Protein AF-A0A1H8BR12-F1 (afdb_monomer)

Secondary structure (DSSP, 8-state):
-----HHHHHHHHHHHHHHHHHHHHHHHHHHHS---SS--HHHHHHHHHHHTTS----EE-SSS--EE-

Radius of gyration: 15.68 Å; Cα contacts (8 Å, |Δi|>4): 37; chains: 1; bounding box: 30×34×39 Å

pLDDT: mean 93.83, std 8.65, range [51.09, 98.56]

Mean predicted aligned error: 4.79 Å

Foldseek 3Di:
DDDQDPVNVVVVVVVCVVCVVVVVVLVCQDVVDDDDDFDDPPNLVSVVVVCPPVPDDWDADPRGRDIDD

Solvent-accessible surface area (backbone atoms only — not comparable to full-atom values): 4329 Å² total; per-residue (Å²): 134,86,81,82,46,74,68,55,54,54,52,51,53,53,56,50,60,72,50,41,66,60,53,53,49,53,53,47,62,43,66,74,60,76,72,77,86,53,71,32,69,69,56,36,50,54,51,54,61,73,51,59,92,71,84,60,74,73,49,72,48,93,88,38,49,48,78,48,104

Structure (mmCIF, N/CA/C/O backbone):
data_AF-A0A1H8BR12-F1
#
_entry.id   AF-A0A1H8BR12-F1
#
loop_
_atom_site.group_PDB
_atom_site.id
_atom_site.type_symbol
_atom_site.label_atom_id
_atom_site.label_alt_id
_atom_site.label_comp_id
_atom_site.label_asym_id
_atom_site.label_entity_id
_atom_site.label_seq_id
_atom_site.pdbx_PDB_ins_code
_atom_site.Cartn_x
_atom_site.Cartn_y
_atom_site.Cartn_z
_atom_site.occupancy
_atom_site.B_iso_or_equiv
_atom_site.auth_seq_id
_atom_site.auth_comp_id
_atom_site.auth_asym_id
_atom_site.auth_atom_id
_atom_site.pdbx_PDB_model_num
ATOM 1 N N . MET A 1 1 ? -14.229 25.504 9.981 1.00 51.09 1 MET A N 1
ATOM 2 C CA . MET A 1 1 ? -13.221 24.927 10.894 1.00 51.09 1 MET A CA 1
ATOM 3 C C . MET A 1 1 ? -13.942 23.886 11.736 1.00 51.09 1 MET A C 1
ATOM 5 O O . MET A 1 1 ? -14.676 24.265 12.636 1.00 51.09 1 MET A O 1
ATOM 9 N N . VAL A 1 2 ? -13.893 22.609 11.345 1.00 63.41 2 VAL A N 1
ATOM 10 C CA . VAL A 1 2 ? -14.577 21.536 12.089 1.00 63.41 2 VAL A CA 1
ATOM 11 C C . VAL A 1 2 ? -13.733 21.241 13.327 1.00 63.41 2 VAL A C 1
ATOM 13 O O . VAL A 1 2 ? -12.551 20.939 13.197 1.00 63.41 2 VAL A O 1
ATOM 16 N N . ALA A 1 3 ? -14.302 21.404 14.519 1.00 67.44 3 ALA A N 1
ATOM 17 C CA . ALA A 1 3 ? -13.637 21.038 15.761 1.00 67.44 3 ALA A CA 1
ATOM 18 C C . ALA A 1 3 ? -13.711 19.512 15.917 1.00 67.44 3 ALA A C 1
ATOM 20 O O . ALA A 1 3 ? -14.778 18.980 16.208 1.00 67.44 3 ALA A O 1
ATOM 21 N N . THR A 1 4 ? -12.602 18.809 15.684 1.00 71.75 4 THR A N 1
ATOM 22 C CA . THR A 1 4 ? -12.510 17.360 15.906 1.00 71.75 4 THR A CA 1
ATOM 23 C C . THR A 1 4 ? -12.634 17.079 17.400 1.00 71.75 4 THR A C 1
ATOM 25 O O . THR A 1 4 ? -11.836 17.586 18.195 1.00 71.75 4 THR A O 1
ATOM 28 N N . SER A 1 5 ? -13.638 16.304 17.807 1.00 82.50 5 SER A N 1
ATOM 29 C CA . SER A 1 5 ? -13.845 15.994 19.220 1.00 82.50 5 SER A CA 1
ATOM 30 C C . SER A 1 5 ? -12.922 14.859 19.689 1.00 82.50 5 SER A C 1
ATOM 32 O O . SER A 1 5 ? -12.434 14.046 18.904 1.00 82.50 5 SER A O 1
ATOM 34 N N . SER A 1 6 ? -12.698 14.766 21.002 1.00 79.50 6 SER A N 1
ATOM 35 C CA . SER A 1 6 ? -11.973 13.638 21.614 1.00 79.50 6 SER A CA 1
ATOM 36 C C . SER A 1 6 ? -12.650 12.286 21.322 1.00 79.50 6 SER A C 1
ATOM 38 O O . SER A 1 6 ? -11.981 11.271 21.116 1.00 79.50 6 SER A O 1
ATOM 40 N N . ALA A 1 7 ? -13.986 12.280 21.228 1.00 80.31 7 ALA A N 1
ATOM 41 C CA . ALA A 1 7 ? -14.758 11.101 20.853 1.00 80.31 7 ALA A CA 1
ATOM 42 C C .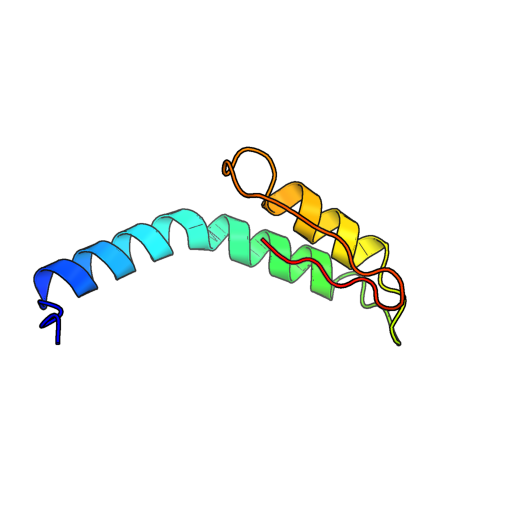 ALA A 1 7 ? -14.490 10.679 19.396 1.00 80.31 7 ALA A C 1
ATOM 44 O O . ALA A 1 7 ? -14.308 9.487 19.137 1.00 80.31 7 ALA A O 1
ATOM 45 N N . ASP A 1 8 ? -14.361 11.642 18.475 1.00 88.44 8 ASP A N 1
ATOM 46 C CA . ASP A 1 8 ? -14.034 11.369 17.069 1.00 88.44 8 ASP A CA 1
ATOM 47 C C . ASP A 1 8 ? -12.632 10.767 16.932 1.00 88.44 8 ASP A C 1
ATOM 49 O O . ASP A 1 8 ? -12.457 9.756 16.252 1.00 88.44 8 ASP A O 1
ATOM 53 N N . LEU A 1 9 ? -11.641 11.306 17.651 1.00 91.94 9 LEU A N 1
ATOM 54 C CA . LEU A 1 9 ? -10.281 10.756 17.654 1.00 91.94 9 LEU A CA 1
ATOM 55 C C . LEU A 1 9 ? -10.234 9.334 18.225 1.00 91.94 9 LEU A C 1
ATOM 57 O O . LEU A 1 9 ? -9.564 8.466 17.665 1.00 91.94 9 LEU A O 1
ATOM 61 N N . SER A 1 10 ? -10.972 9.066 19.306 1.00 92.94 10 SER A N 1
ATOM 62 C CA . SER A 1 10 ? -11.072 7.713 19.866 1.00 92.94 10 SER A CA 1
ATOM 63 C C . SER A 1 10 ? -11.678 6.729 18.863 1.00 92.94 10 SER A C 1
ATOM 65 O O . SER A 1 10 ? -11.195 5.601 18.741 1.00 92.94 10 SER A O 1
ATOM 67 N N . SER A 1 11 ? -12.708 7.150 18.124 1.00 94.88 11 SER A N 1
ATOM 68 C CA . SER A 1 11 ? -13.322 6.322 17.083 1.00 94.88 11 SER A CA 1
ATOM 69 C C . SER A 1 11 ? -12.354 6.038 15.928 1.00 94.88 11 SER A C 1
ATOM 71 O O . SER A 1 11 ? -12.222 4.886 15.519 1.00 94.88 11 SER A O 1
ATOM 73 N N . LEU A 1 12 ? -11.588 7.040 15.487 1.00 94.88 12 LEU A N 1
ATOM 74 C CA . LEU A 1 12 ? -10.594 6.891 14.426 1.00 94.88 12 LEU A CA 1
ATOM 75 C C . LEU A 1 12 ? -9.480 5.913 14.820 1.00 94.88 12 LEU A C 1
ATOM 77 O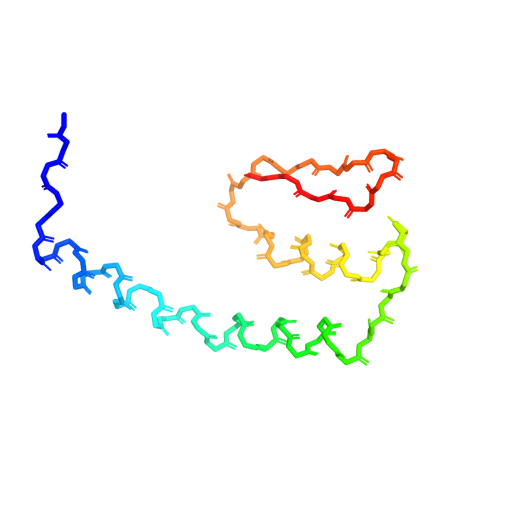 O . LEU A 1 12 ? -9.126 5.036 14.035 1.00 94.88 12 LEU A O 1
ATOM 81 N N . VAL A 1 13 ? -8.963 6.018 16.049 1.00 96.31 13 VAL A N 1
ATOM 82 C CA . VAL A 1 13 ? -7.929 5.103 16.563 1.00 96.31 13 VAL A CA 1
ATOM 83 C C . VAL A 1 13 ? -8.442 3.663 16.618 1.00 96.31 13 VAL A C 1
ATOM 85 O O . VAL A 1 13 ? -7.710 2.741 16.261 1.00 96.31 13 VAL A O 1
ATOM 88 N N . LYS A 1 14 ? -9.704 3.454 17.016 1.00 97.00 14 LYS A N 1
ATOM 89 C CA . LYS A 1 14 ? -10.320 2.118 17.014 1.00 97.00 14 LYS A CA 1
ATOM 90 C C . LYS A 1 14 ? -10.423 1.551 15.600 1.00 97.00 14 LYS A C 1
ATOM 92 O O . LYS A 1 14 ? -10.016 0.413 15.392 1.00 97.00 14 LYS A O 1
ATOM 97 N N . SER A 1 15 ? -10.897 2.335 14.633 1.00 96.25 15 SER A N 1
ATOM 98 C CA . SER A 1 15 ? -10.967 1.905 13.230 1.00 96.25 15 SER A CA 1
ATOM 99 C C . SER A 1 15 ? -9.583 1.588 12.655 1.00 96.25 15 SER A C 1
ATOM 101 O O . SER A 1 15 ? -9.413 0.566 11.996 1.00 96.25 15 SER A O 1
ATOM 103 N N . ALA A 1 16 ? -8.568 2.401 12.964 1.00 96.62 16 ALA A N 1
ATOM 104 C CA . ALA A 1 16 ? -7.189 2.149 12.542 1.00 96.62 16 ALA A CA 1
ATOM 105 C C . ALA A 1 16 ? -6.622 0.846 13.135 1.00 96.62 16 ALA A C 1
ATOM 107 O O . ALA A 1 16 ? -5.908 0.112 12.452 1.00 96.62 16 ALA A O 1
ATOM 108 N N . ALA A 1 17 ? -6.960 0.530 14.389 1.00 97.62 17 ALA A N 1
ATOM 109 C CA . ALA A 1 17 ? -6.540 -0.716 15.025 1.00 97.62 17 ALA A CA 1
ATOM 110 C C . ALA A 1 17 ? -7.139 -1.960 14.344 1.00 97.62 17 ALA A C 1
ATOM 112 O O . ALA A 1 17 ? -6.476 -2.994 14.308 1.00 97.62 17 ALA A O 1
ATOM 113 N N . LEU A 1 18 ? -8.346 -1.862 13.770 1.00 97.50 18 LEU A N 1
ATOM 114 C CA . LEU A 1 18 ? -8.982 -2.976 13.056 1.00 97.50 18 LEU A CA 1
ATOM 115 C C . LEU A 1 18 ? -8.230 -3.357 11.772 1.00 97.50 18 LEU A C 1
ATOM 117 O O . LEU A 1 18 ? -8.084 -4.541 11.496 1.00 97.50 18 LEU A O 1
ATOM 121 N N . ILE A 1 19 ? -7.707 -2.377 11.028 1.00 96.56 19 ILE A N 1
ATOM 122 C CA . ILE A 1 19 ? -6.981 -2.615 9.762 1.00 96.56 19 ILE A CA 1
ATOM 123 C C . ILE A 1 19 ? -5.469 -2.824 9.948 1.00 96.56 19 ILE A C 1
ATOM 125 O O . ILE A 1 19 ? -4.764 -3.221 9.020 1.00 96.56 19 ILE A O 1
ATOM 129 N N . GLN A 1 20 ? -4.936 -2.557 11.145 1.00 98.25 20 GLN A N 1
ATOM 130 C CA . GLN A 1 20 ? -3.500 -2.638 11.427 1.00 98.25 20 GLN A CA 1
ATOM 131 C C . GLN A 1 20 ? -2.862 -3.991 11.046 1.00 98.25 20 GLN A C 1
ATOM 133 O O . GLN A 1 20 ? -1.771 -3.962 10.467 1.00 98.25 20 GLN A O 1
ATOM 138 N N . PRO A 1 21 ? -3.464 -5.164 11.336 1.00 98.25 21 PRO A N 1
ATOM 139 C CA . PRO A 1 21 ? -2.841 -6.446 11.005 1.00 98.25 21 PRO A CA 1
ATOM 140 C C . PRO A 1 21 ? -2.599 -6.621 9.500 1.00 98.25 21 PRO A C 1
ATOM 142 O O . PRO A 1 21 ? -1.514 -7.045 9.097 1.00 98.25 21 PRO A O 1
ATOM 145 N N . GLU A 1 22 ? -3.571 -6.232 8.676 1.00 97.12 22 GLU A N 1
ATOM 146 C CA . GLU A 1 22 ? -3.496 -6.314 7.214 1.00 97.12 22 GLU A CA 1
ATOM 147 C C . GLU A 1 22 ? -2.454 -5.339 6.656 1.00 97.12 22 GLU A C 1
ATOM 149 O O . GLU A 1 22 ? -1.618 -5.725 5.838 1.00 97.12 22 GLU A O 1
ATOM 154 N N . LEU A 1 23 ? -2.397 -4.109 7.180 1.00 97.50 23 LEU A N 1
ATOM 155 C CA . LEU A 1 23 ? -1.355 -3.141 6.814 1.00 97.50 23 LEU A CA 1
ATOM 156 C C . LEU A 1 23 ? 0.054 -3.631 7.179 1.00 97.50 23 LEU A C 1
ATOM 158 O O . LEU A 1 23 ? 1.005 -3.431 6.419 1.00 97.50 23 LEU A O 1
ATOM 162 N N . VAL A 1 24 ? 0.216 -4.294 8.329 1.00 98.44 24 VAL A N 1
ATOM 163 C CA . VAL A 1 24 ? 1.499 -4.898 8.717 1.00 98.44 24 VAL A CA 1
ATOM 164 C C . VAL A 1 24 ? 1.886 -6.022 7.757 1.00 98.44 24 VAL A C 1
ATOM 166 O O . VAL A 1 24 ? 3.066 -6.111 7.402 1.00 98.44 24 VAL A O 1
ATOM 169 N N . ALA A 1 25 ? 0.930 -6.855 7.338 1.00 98.31 25 ALA 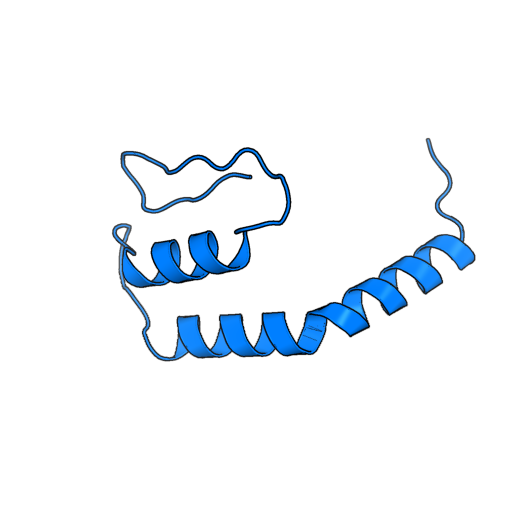A N 1
ATOM 170 C CA . ALA A 1 25 ? 1.161 -7.918 6.364 1.00 98.31 25 ALA A CA 1
ATOM 171 C C . ALA A 1 25 ? 1.575 -7.349 4.998 1.00 98.31 25 ALA A C 1
ATOM 173 O O . ALA A 1 25 ? 2.616 -7.749 4.473 1.00 98.31 25 ALA A O 1
ATOM 174 N N . LEU A 1 26 ? 0.851 -6.347 4.487 1.00 98.19 26 LEU A N 1
ATOM 175 C CA . LEU A 1 26 ? 1.194 -5.652 3.244 1.00 98.19 26 LEU A CA 1
ATOM 176 C C . LEU A 1 26 ? 2.601 -5.046 3.313 1.00 98.19 26 LEU A C 1
ATOM 178 O O . LEU A 1 26 ? 3.423 -5.279 2.429 1.00 98.19 26 LEU A O 1
ATOM 182 N N . ARG A 1 27 ? 2.924 -4.330 4.399 1.00 98.25 27 ARG A N 1
ATOM 183 C CA . ARG A 1 27 ? 4.263 -3.756 4.603 1.00 98.25 27 ARG A CA 1
ATOM 184 C C . ARG A 1 27 ? 5.348 -4.828 4.530 1.00 98.25 27 ARG A C 1
ATOM 186 O O . ARG A 1 27 ? 6.381 -4.580 3.913 1.00 98.25 27 ARG A O 1
ATOM 193 N N . ARG A 1 28 ? 5.142 -5.984 5.173 1.00 98.56 28 ARG A N 1
ATOM 194 C CA . ARG A 1 28 ? 6.107 -7.094 5.146 1.00 98.56 28 ARG A CA 1
ATOM 195 C C . ARG A 1 28 ? 6.282 -7.634 3.729 1.00 98.56 28 ARG A C 1
ATOM 197 O O . ARG A 1 28 ? 7.416 -7.691 3.282 1.00 98.56 28 ARG A O 1
ATOM 204 N N . ALA A 1 29 ? 5.191 -7.911 3.018 1.00 98.31 29 ALA A N 1
ATOM 205 C CA . ALA A 1 29 ? 5.237 -8.411 1.643 1.00 98.31 29 ALA A CA 1
ATOM 206 C C . ALA A 1 29 ? 5.925 -7.434 0.671 1.00 98.31 29 ALA A C 1
ATOM 208 O O . ALA A 1 29 ? 6.610 -7.855 -0.258 1.00 98.31 29 ALA A O 1
ATOM 209 N N . VAL A 1 30 ? 5.766 -6.122 0.871 1.00 97.69 30 VAL A N 1
ATOM 210 C CA . VAL A 1 30 ? 6.493 -5.110 0.087 1.00 97.69 30 VAL A CA 1
ATOM 211 C C . VAL A 1 30 ? 7.986 -5.104 0.440 1.00 97.69 30 VAL A C 1
ATOM 213 O O . VAL A 1 30 ? 8.823 -5.087 -0.451 1.00 97.69 30 VAL A O 1
ATOM 216 N N . HIS A 1 31 ? 8.343 -5.149 1.727 1.00 98.00 31 HIS A N 1
ATOM 217 C CA . HIS A 1 31 ? 9.749 -5.091 2.157 1.00 98.00 31 HIS A CA 1
ATOM 218 C C . HIS A 1 31 ? 10.531 -6.396 1.943 1.00 98.00 31 HIS A C 1
ATOM 220 O O . HIS A 1 31 ? 11.758 -6.364 1.950 1.00 98.00 31 HIS A O 1
ATOM 226 N N . GLU A 1 32 ? 9.852 -7.532 1.799 1.00 98.25 32 GLU A N 1
ATOM 227 C CA . GLU A 1 32 ? 10.475 -8.826 1.498 1.00 98.25 32 GLU A CA 1
ATOM 228 C C . GLU A 1 32 ? 10.985 -8.898 0.050 1.00 98.25 32 GLU A C 1
ATOM 230 O O . GLU A 1 32 ? 11.962 -9.589 -0.229 1.00 98.25 32 GLU A O 1
ATOM 235 N N . GLU A 1 33 ? 10.384 -8.118 -0.851 1.00 97.12 33 GLU A N 1
ATOM 236 C CA . GLU A 1 33 ? 10.725 -8.056 -2.274 1.00 97.12 33 GLU A CA 1
ATOM 237 C C . GLU A 1 33 ? 11.038 -6.607 -2.684 1.00 97.12 33 GLU A C 1
ATOM 239 O O . GLU A 1 33 ? 10.251 -5.979 -3.395 1.00 97.12 33 GLU A O 1
ATOM 244 N N . PRO A 1 34 ? 12.156 -6.026 -2.208 1.00 97.06 34 PRO A N 1
ATOM 245 C CA . PRO A 1 34 ? 12.488 -4.643 -2.510 1.00 97.06 34 PRO A CA 1
ATOM 246 C C . PRO A 1 34 ? 12.823 -4.465 -3.997 1.00 97.06 34 PRO A C 1
ATOM 248 O O . PRO A 1 34 ? 13.695 -5.142 -4.541 1.00 97.06 34 PRO A O 1
ATOM 251 N N . GLU A 1 35 ? 12.173 -3.494 -4.631 1.00 97.19 35 GLU A N 1
ATOM 252 C CA . GLU A 1 35 ? 12.424 -3.078 -6.013 1.00 97.19 35 GLU A CA 1
ATOM 253 C C . GLU A 1 35 ? 13.195 -1.744 -6.028 1.00 97.19 35 GLU A C 1
ATOM 255 O O . GLU A 1 35 ? 12.997 -0.882 -5.168 1.00 97.19 35 GLU A O 1
ATOM 260 N N . ILE A 1 36 ? 14.107 -1.563 -6.990 1.00 96.06 36 ILE A N 1
ATOM 261 C CA . ILE A 1 36 ? 14.966 -0.373 -7.096 1.00 96.06 36 ILE A CA 1
ATOM 262 C C . ILE A 1 36 ? 14.603 0.416 -8.353 1.00 96.06 36 ILE A C 1
ATOM 264 O O . ILE A 1 36 ? 14.502 -0.147 -9.438 1.00 96.06 36 ILE A O 1
ATOM 268 N N . GLY A 1 37 ?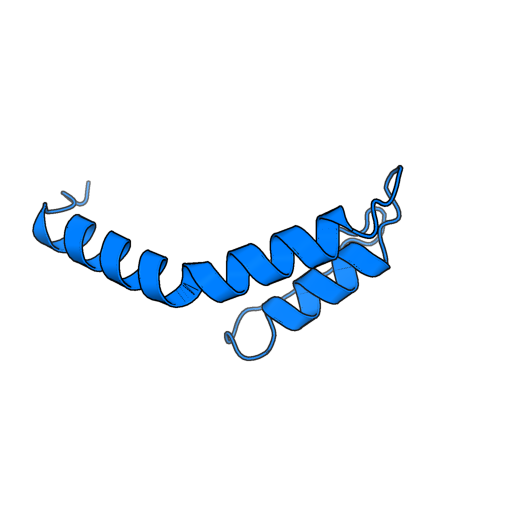 14.508 1.740 -8.228 1.00 94.81 37 GLY A N 1
ATOM 269 C CA . GLY A 1 37 ? 14.221 2.636 -9.347 1.00 94.81 37 GLY A CA 1
ATOM 270 C C . GLY A 1 37 ? 12.760 3.074 -9.373 1.00 94.81 37 GLY A C 1
ATOM 271 O O . GLY A 1 37 ? 12.174 3.328 -8.325 1.00 94.81 37 GLY A O 1
ATOM 272 N N . LEU A 1 38 ? 12.210 3.244 -10.577 1.00 95.62 38 LEU A N 1
ATOM 273 C CA . LEU A 1 38 ? 10.874 3.818 -10.803 1.00 95.62 38 LEU A CA 1
ATOM 274 C C . LEU A 1 38 ? 9.869 2.818 -11.395 1.00 95.62 38 LEU A C 1
ATOM 276 O O . LEU A 1 38 ? 8.681 3.132 -11.472 1.00 95.62 38 LEU A O 1
ATOM 280 N N . ASP A 1 39 ? 10.359 1.646 -11.800 1.00 95.56 39 ASP A N 1
ATOM 281 C CA . ASP A 1 39 ? 9.567 0.519 -12.280 1.00 95.56 39 ASP A CA 1
ATOM 282 C C . ASP A 1 39 ? 9.449 -0.502 -11.142 1.00 95.56 39 ASP A C 1
ATOM 284 O O . ASP A 1 39 ? 10.417 -1.182 -10.805 1.00 95.56 39 ASP A O 1
ATOM 288 N N . LEU A 1 40 ? 8.287 -0.513 -10.490 1.00 96.94 40 LEU A N 1
ATOM 289 C CA . LEU A 1 40 ? 7.979 -1.285 -9.282 1.00 96.94 40 LEU A CA 1
ATOM 290 C C . LEU A 1 40 ? 6.731 -2.168 -9.510 1.00 96.94 40 LEU A C 1
ATOM 292 O O . LEU A 1 40 ? 5.716 -1.993 -8.820 1.00 96.94 40 LEU A O 1
ATOM 296 N N . PRO A 1 41 ? 6.725 -3.050 -10.529 1.00 96.38 41 PRO A N 1
ATOM 297 C CA . PRO A 1 41 ? 5.540 -3.814 -10.912 1.00 96.38 41 PRO A CA 1
ATOM 298 C C . PRO A 1 41 ? 5.011 -4.715 -9.787 1.00 96.38 41 PRO A C 1
ATOM 300 O O . PRO A 1 41 ? 3.793 -4.878 -9.664 1.00 96.38 41 PRO A O 1
ATOM 303 N N . LEU A 1 42 ? 5.879 -5.267 -8.932 1.00 97.81 42 LEU A N 1
ATOM 304 C CA . LEU A 1 42 ? 5.451 -6.141 -7.834 1.00 97.81 42 LEU A CA 1
ATOM 305 C C . LEU A 1 42 ? 4.821 -5.336 -6.695 1.00 97.81 42 LEU A C 1
ATOM 307 O O . LEU A 1 42 ? 3.773 -5.714 -6.162 1.00 97.81 42 LEU A O 1
ATOM 311 N N . THR A 1 43 ? 5.425 -4.204 -6.336 1.00 97.75 43 THR A N 1
ATOM 312 C CA . THR A 1 43 ? 4.881 -3.286 -5.330 1.00 97.75 43 THR A CA 1
ATOM 313 C C . THR A 1 43 ? 3.548 -2.708 -5.793 1.00 97.75 43 THR A C 1
ATOM 315 O O . THR A 1 43 ? 2.584 -2.711 -5.025 1.00 97.75 43 THR A O 1
ATOM 318 N N . GLN A 1 44 ? 3.453 -2.270 -7.052 1.00 97.88 44 GLN A N 1
ATOM 319 C CA . GLN A 1 44 ? 2.207 -1.763 -7.625 1.00 97.88 44 GLN 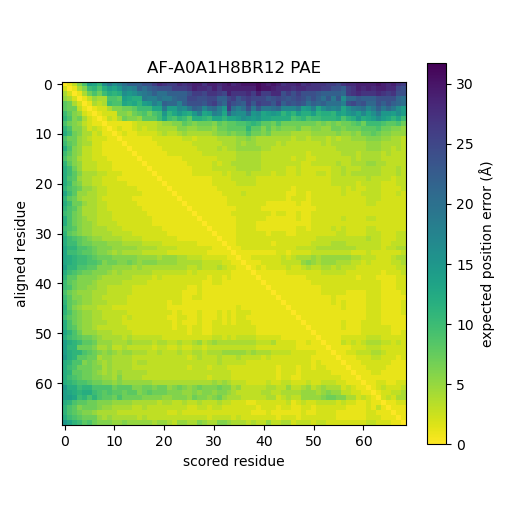A CA 1
ATOM 320 C C . GLN A 1 44 ? 1.097 -2.816 -7.568 1.00 97.88 44 GLN A C 1
ATOM 322 O O . GLN A 1 44 ? -0.001 -2.504 -7.109 1.00 97.88 44 GLN A O 1
ATOM 327 N N . ALA A 1 45 ? 1.376 -4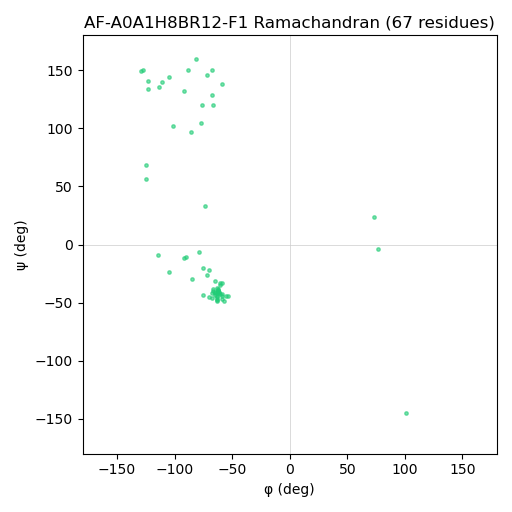.061 -7.965 1.00 97.94 45 ALA A N 1
ATOM 328 C CA . ALA A 1 45 ? 0.390 -5.140 -7.915 1.00 97.94 45 ALA A CA 1
ATOM 329 C C . ALA A 1 45 ? -0.137 -5.387 -6.489 1.00 97.94 45 ALA A C 1
ATOM 331 O O . ALA A 1 45 ? -1.346 -5.518 -6.294 1.00 97.94 45 ALA A O 1
ATOM 332 N N . LYS A 1 46 ? 0.745 -5.380 -5.478 1.00 98.19 46 LYS A N 1
ATOM 333 C CA . LYS A 1 46 ? 0.363 -5.523 -4.059 1.00 98.19 46 LYS A CA 1
ATOM 334 C C . LYS A 1 46 ? -0.529 -4.374 -3.580 1.00 98.19 46 LYS A C 1
ATOM 336 O O . LYS A 1 46 ? -1.485 -4.615 -2.847 1.00 98.19 46 LYS A O 1
ATOM 341 N N . VAL A 1 47 ? -0.240 -3.138 -3.997 1.00 97.38 47 VAL A N 1
ATOM 342 C CA . VAL A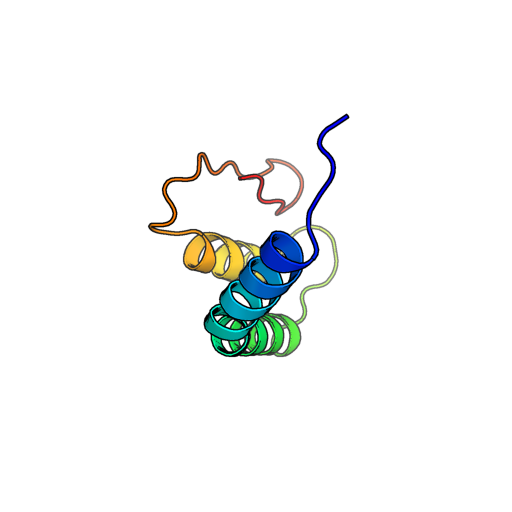 1 47 ? -1.067 -1.965 -3.666 1.00 97.38 47 VAL A CA 1
ATOM 343 C C . VAL A 1 47 ? -2.431 -2.044 -4.351 1.00 97.38 47 VAL A C 1
ATOM 345 O O . VAL A 1 47 ? -3.441 -1.842 -3.686 1.00 97.38 47 VAL A O 1
ATOM 348 N N . LEU A 1 48 ? -2.482 -2.381 -5.643 1.00 98.12 48 LEU A N 1
ATOM 349 C CA . LEU A 1 48 ? -3.743 -2.526 -6.381 1.00 98.12 48 LEU A CA 1
ATOM 350 C C . LEU A 1 48 ? -4.648 -3.591 -5.749 1.00 98.12 48 LEU A C 1
ATOM 352 O O . LEU A 1 48 ? -5.829 -3.330 -5.539 1.00 98.12 48 LEU A O 1
ATOM 356 N N . ALA A 1 49 ? -4.086 -4.742 -5.372 1.00 97.88 49 ALA A N 1
ATOM 357 C CA . ALA A 1 49 ? -4.827 -5.793 -4.677 1.00 97.88 49 ALA A CA 1
ATOM 358 C C . ALA A 1 49 ? -5.367 -5.328 -3.311 1.00 97.88 49 ALA A C 1
ATOM 360 O O . ALA A 1 49 ? -6.492 -5.654 -2.950 1.00 97.88 49 ALA A O 1
ATOM 361 N N . ALA A 1 50 ? -4.599 -4.534 -2.557 1.00 96.88 50 ALA A N 1
ATOM 362 C CA . ALA A 1 50 ? -5.038 -4.013 -1.260 1.00 96.88 50 ALA A CA 1
ATOM 363 C C . ALA A 1 50 ? -6.149 -2.948 -1.362 1.00 96.88 50 ALA A C 1
ATOM 365 O O . ALA A 1 50 ? -6.854 -2.709 -0.383 1.00 96.88 50 ALA A O 1
ATOM 366 N N . LEU A 1 51 ? -6.291 -2.293 -2.519 1.00 96.88 51 LEU A N 1
ATOM 367 C CA . LEU A 1 51 ? -7.330 -1.289 -2.778 1.00 96.88 51 LEU A CA 1
ATOM 368 C C . LEU A 1 51 ? -8.608 -1.887 -3.390 1.00 96.88 51 LEU A C 1
ATOM 370 O O . LEU A 1 51 ? -9.633 -1.203 -3.465 1.00 96.88 51 LEU A O 1
ATOM 374 N N . GLU A 1 52 ? -8.563 -3.143 -3.836 1.00 96.38 52 GLU A N 1
ATOM 375 C CA . GLU A 1 52 ? -9.705 -3.823 -4.440 1.00 96.38 52 GLU A CA 1
ATOM 376 C C . GLU A 1 52 ? -10.897 -3.885 -3.467 1.00 96.38 52 GLU A C 1
ATOM 378 O O . GLU A 1 52 ? -10.754 -4.113 -2.268 1.00 96.38 52 GLU A O 1
ATOM 383 N N . GLY A 1 53 ? -12.109 -3.651 -3.980 1.00 94.31 53 GLY A N 1
ATOM 384 C CA . GLY A 1 53 ? -13.341 -3.730 -3.187 1.00 94.31 53 GLY A CA 1
ATOM 385 C C . GLY A 1 53 ? -13.613 -2.536 -2.262 1.00 94.31 53 GLY A C 1
ATOM 386 O O . GLY A 1 53 ? -14.698 -2.471 -1.685 1.00 94.31 53 GLY A O 1
ATOM 387 N N . LEU A 1 54 ? -12.703 -1.558 -2.162 1.00 95.31 54 LEU A N 1
ATOM 388 C CA . LEU A 1 54 ? -12.899 -0.355 -1.336 1.00 95.31 54 LEU A CA 1
ATOM 389 C C . LEU A 1 54 ? -13.798 0.714 -1.983 1.00 95.31 54 LEU A C 1
ATOM 391 O O . LEU A 1 54 ? -14.136 1.703 -1.337 1.00 95.31 54 LEU A O 1
ATOM 395 N N . GLY A 1 55 ? -14.194 0.530 -3.248 1.00 96.75 55 GLY A N 1
ATOM 396 C CA . GLY A 1 55 ? -15.038 1.482 -3.981 1.00 96.75 55 GLY A CA 1
ATOM 397 C C . GLY A 1 55 ? -14.317 2.770 -4.396 1.00 96.75 55 GLY A C 1
ATOM 398 O O . GLY A 1 55 ? -14.970 3.795 -4.575 1.00 96.75 55 GLY A O 1
ATOM 399 N N . LEU A 1 56 ? -12.987 2.723 -4.520 1.00 97.25 56 LEU A N 1
ATOM 400 C CA . LEU A 1 56 ? -12.142 3.849 -4.924 1.00 97.25 56 LEU A CA 1
ATOM 401 C C . LEU A 1 56 ? -11.990 3.923 -6.448 1.00 97.25 56 LEU A C 1
ATOM 403 O O . LEU A 1 56 ? -11.994 2.897 -7.133 1.00 97.25 56 LEU A O 1
ATOM 407 N N . GLU A 1 57 ? -11.805 5.133 -6.974 1.00 97.81 57 GLU A N 1
ATOM 408 C CA . GLU A 1 57 ? -11.432 5.340 -8.374 1.00 97.81 57 GLU A CA 1
ATOM 409 C C . GLU A 1 57 ? -9.910 5.251 -8.506 1.00 97.81 57 GLU A C 1
ATOM 411 O O . GLU A 1 57 ? -9.182 6.207 -8.249 1.00 97.81 57 GLU A O 1
ATOM 416 N N . VAL A 1 58 ? -9.420 4.071 -8.884 1.00 97.81 58 VAL A N 1
ATOM 417 C CA . VAL A 1 58 ? -7.982 3.796 -8.935 1.00 97.81 58 VAL A CA 1
ATOM 418 C C . VAL A 1 58 ? -7.416 4.091 -10.323 1.00 97.81 58 VAL A C 1
ATOM 420 O O . VAL A 1 58 ? -7.942 3.627 -11.332 1.00 97.81 58 VAL A O 1
ATOM 423 N N . SER A 1 59 ? -6.301 4.819 -10.375 1.00 97.56 59 SER A N 1
ATOM 424 C CA . SER A 1 59 ? -5.514 5.057 -11.593 1.00 97.56 59 SER A CA 1
ATOM 425 C C . SER A 1 59 ? -4.041 4.700 -11.386 1.00 97.56 59 SER A C 1
ATOM 427 O O . SER A 1 59 ? -3.503 4.820 -10.283 1.00 97.56 59 SER A O 1
ATOM 429 N N . VAL A 1 60 ? -3.383 4.275 -12.467 1.00 97.94 60 VAL A N 1
ATOM 430 C CA . VAL A 1 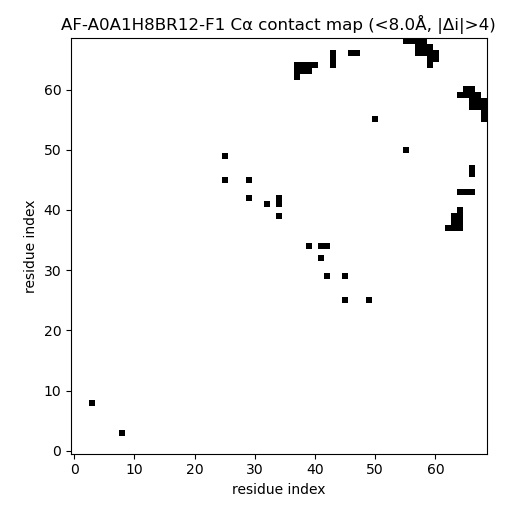60 ? -1.958 3.916 -12.498 1.00 97.94 60 VAL A CA 1
ATOM 431 C C . VAL A 1 60 ? -1.175 4.938 -13.323 1.00 97.94 60 VAL A C 1
ATOM 433 O O . VAL A 1 60 ? -1.644 5.400 -14.361 1.00 97.94 60 VAL A O 1
ATOM 436 N N . GLY A 1 61 ? 0.024 5.296 -12.858 1.00 94.62 61 GLY A N 1
ATOM 437 C CA . GLY A 1 61 ? 0.926 6.188 -13.586 1.00 94.62 61 GLY A CA 1
ATOM 438 C C . GLY A 1 61 ? 1.550 5.535 -14.823 1.00 94.62 61 GLY A C 1
ATOM 439 O O . GLY A 1 61 ? 1.869 4.353 -14.824 1.00 94.62 61 GLY A O 1
ATOM 440 N N . GLU A 1 62 ? 1.775 6.326 -15.874 1.00 89.12 62 GLU A N 1
ATOM 441 C CA . GLU A 1 62 ? 2.336 5.827 -17.143 1.00 89.12 62 GLU A CA 1
ATOM 442 C C . GLU A 1 62 ? 3.873 5.761 -17.159 1.00 89.12 62 GLU A C 1
ATOM 444 O O . GLU A 1 62 ? 4.460 4.960 -17.879 1.00 89.12 62 GLU A O 1
ATOM 449 N N . LYS A 1 63 ? 4.543 6.640 -16.400 1.00 90.94 63 LYS A N 1
ATOM 450 C CA . LYS A 1 63 ? 6.018 6.750 -16.365 1.00 90.94 63 LYS A CA 1
ATOM 451 C C . LYS A 1 63 ? 6.646 6.166 -15.106 1.00 90.94 63 LYS A C 1
ATOM 453 O O . LYS A 1 63 ? 7.835 5.871 -15.100 1.00 90.94 63 LYS A O 1
ATOM 458 N N . LEU A 1 64 ? 5.860 6.093 -14.040 1.00 93.62 64 LEU A N 1
ATOM 459 C CA . LEU A 1 64 ? 6.236 5.592 -12.727 1.00 93.62 64 LEU A CA 1
ATOM 460 C C . LEU A 1 64 ? 5.171 4.581 -12.334 1.00 93.62 64 LEU A C 1
ATOM 462 O O . LEU A 1 64 ? 3.998 4.803 -12.641 1.00 93.62 64 LEU A O 1
ATOM 466 N N . SER A 1 65 ? 5.530 3.561 -11.564 1.00 95.88 65 SER A N 1
ATOM 467 C CA . SER A 1 65 ? 4.561 2.584 -11.053 1.00 95.88 65 SER A CA 1
ATOM 468 C C . SER A 1 65 ? 3.659 3.129 -9.925 1.00 95.88 65 SER A C 1
ATOM 470 O O . SER A 1 65 ? 3.256 2.392 -9.026 1.00 95.88 65 SER A O 1
ATOM 472 N N . SER A 1 66 ? 3.316 4.420 -9.953 1.00 96.56 66 SER A N 1
ATOM 473 C CA . SER A 1 66 ? 2.444 5.074 -8.976 1.00 96.56 66 SER A CA 1
ATOM 474 C C . SER A 1 66 ? 1.003 4.572 -9.058 1.00 96.56 66 SER A C 1
ATOM 476 O O . SER A 1 66 ? 0.511 4.266 -10.143 1.00 96.56 66 SER A O 1
ATOM 478 N N . VAL A 1 67 ? 0.315 4.591 -7.918 1.00 97.62 67 VAL A N 1
ATOM 479 C CA . VAL A 1 67 ? -1.123 4.330 -7.785 1.00 97.62 67 VAL A CA 1
ATOM 480 C C . VAL A 1 67 ? -1.768 5.540 -7.106 1.00 97.62 67 VAL A C 1
ATOM 482 O O . VAL A 1 67 ? -1.236 6.031 -6.109 1.00 97.62 67 VAL A O 1
ATOM 485 N N . THR A 1 68 ? -2.891 6.022 -7.635 1.00 96.62 68 THR A N 1
ATOM 486 C CA . THR A 1 68 ? -3.731 7.068 -7.022 1.00 96.62 68 THR A CA 1
ATOM 487 C C . THR A 1 68 ? -5.146 6.535 -6.843 1.00 96.62 68 THR A C 1
ATOM 489 O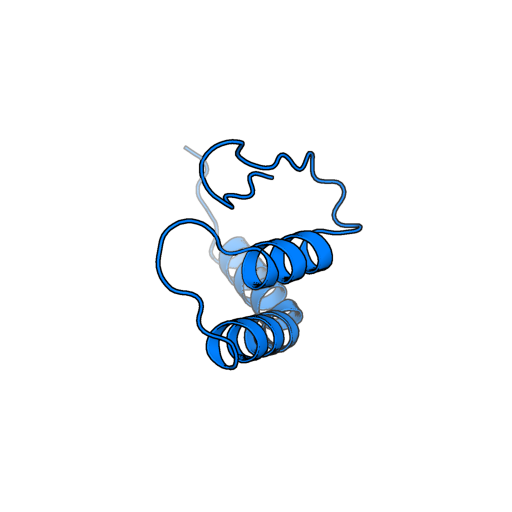 O . THR A 1 68 ? -5.619 5.823 -7.728 1.00 96.62 68 THR A O 1
ATOM 492 N N . ALA A 1 69 ? -5.799 6.866 -5.730 1.00 92.50 69 ALA A N 1
ATOM 493 C CA . ALA A 1 69 ? -7.117 6.362 -5.350 1.00 92.50 69 ALA A CA 1
ATOM 494 C C . ALA A 1 69 ? -7.849 7.358 -4.441 1.00 92.50 69 ALA A C 1
ATOM 496 O O . ALA A 1 69 ? -7.139 8.157 -3.780 1.00 92.50 69 ALA A O 1
#

Organism: Streptacidiphilus jiangxiensis (NCBI:txid235985)

Sequence (69 aa):
MVATSSADLSSLVKSAALIQPELVALRRAVHEEPEIGLDLPLTQAKVLAALEGLGLEVSVGEKLSSVTA

=== Feature glossary ===
Legend for the data blocks above and below:

— What the protein is —

The amino-acid sequence is the protein's primary structure: the linear order of residues from the N-terminus to the C-terminus, written in one-letter code. Everything else here — the 3D coordinates, the secondary structure, the domain annotations — is ultimately a consequence of this string.

Functional annotations link the protein to curated databases. InterPro entries identify conserved domains and families by matching the sequence against member-database signatures (Pfam, PROSITE, CDD, …). Gene Ontology (GO) terms describe molecular function, biological process, and cellular component in a controlled vocabulary. CATH places the structure in a hierarchical fold classification (Class/Architecture/Topology/Homologous-superfamily). The organism is the source species.

— Where its atoms are —

Atomic coordinates in PDBx/mmCIF format — the same representation the Protein Data Bank distributes. Each line of the _atom_site loop places one backbone atom in Cartesian space (units: ångströms, origin: arbitrary).

The six renders are orthographic views along the three Cartesian axes in both directions. Representation (cartoon, sticks, or surface) and color scheme (sequence-rainbow or by-chain) vary across proteins so the training set covers all the common visualization conventions.

— Local backbone conformation —

Eight-state secondary structure (DSSP): H is the canonical α-helix, G the tighter 3₁₀-helix, I the wider π-helix; E/B are β-structure, T and S are turns and bends, and '-' is everything else. DSSP derives these from the pattern of main-chain N–H···O=C hydrogen bonds, not from the sequence.

Three-state secondary structure (P-SEA) collapses the eight DSSP classes into helix (a), strand (b), and coil (c). P-SEA assigns these from Cα geometry alone — distances and angles — without requiring backbone oxygens, so it works on any Cα trace.

φ (phi) and ψ (psi) are the two rotatable backbone dihedrals per residue: φ is the C(i-1)–N–Cα–C torsion, ψ is the N–Cα–C–N(i+1) torsion, both in degrees on (−180°, 180°]. α-helical residues cluster near (−60°, −45°); β-strand residues near (−120°, +130°). A Ramachandran plot is simply a scatter of (φ, ψ) for every residue.

— Global shape and packing —

The geometric summary reports three shape descriptors. Rg (radius of gyration) measures how spread out the Cα atoms are about their centre of mass; compact globular proteins have small Rg, elongated or unfolded ones large. Cα contacts (<8 Å, |i−j|>4) count long-range residue pairs in spatial proximity — high for tightly packed folds, near zero for rods or random coil. The bounding-box extents give the protein's footprint along x, y, z in Å.

SASA measures how much of the protein is reachable by solvent. It is computed by rolling a water-sized probe over the atomic surface and summing the exposed area (Å²). Per-residue SASA distinguishes core (buried, low SASA) from surface (exposed, high SASA) residues; total SASA is a whole-molecule size measure.

Plot images: a contact map (which residues are close in 3D, as an N×N binary image), a Ramachandran scatter (backbone torsion angles, revealing secondary-structure composition at a glance), and — for AlphaFold structures — a PAE heatmap (pairwise prediction confidence).

— Structural neighborhood —

A 3Di character summarizes, for each residue, the relative orientation of the Cα frame of its nearest spatial neighbor. Because it encodes fold topology rather than chemistry, 3Di alignments detect remote structural similarity that sequence alignment misses.

The Foldseek neighbor list gives the closest experimentally determined structures in the PDB, ranked by structural alignment. TM-score near 1 means near-identical fold; near 0.3 means only rough topology match. This is how one finds what a novel AlphaFold prediction most resembles in the solved-structure universe.

— Confidence and disorder —

For AlphaFold models, the B-factor field carries pLDDT — the model's own estimate of local accuracy on a 0–100 scale. Regions with pLDDT<50 should be treated as essentially unmodeled; they often correspond to intrinsically disordered segments.

Crystallographic B-factors measure how much each atom's electron density is smeared out, in Å². They rise in mobile loops and surface residues and fall in the buried interior. In AlphaFold models this column is repurposed to hold pLDDT instead.

Predicted Aligned Error (PAE) is an AlphaFold confidence matrix: entry (i, j) is the expected error in the position of residue j, in ångströms, when the prediction is superimposed on the true structure at residue i. Low PAE within a block of residues means that block is internally rigid and well-predicted; high PAE between two blocks means their relative placement is uncertain even if each block individually is confident.